Protein AF-A0A7V5WE56-F1 (afdb_monomer_lite)

Structure (mmCIF, N/CA/C/O backbone):
data_AF-A0A7V5WE56-F1
#
_entry.id   AF-A0A7V5WE56-F1
#
loop_
_atom_site.group_PDB
_atom_site.id
_atom_site.type_symbol
_atom_site.label_atom_id
_atom_site.label_alt_id
_atom_site.label_comp_id
_atom_site.label_asym_id
_atom_site.label_entity_id
_atom_site.label_seq_id
_atom_site.pdbx_PDB_ins_code
_atom_site.Cartn_x
_atom_site.Cartn_y
_atom_site.Cartn_z
_atom_site.occupancy
_atom_site.B_iso_or_equiv
_atom_site.auth_seq_id
_atom_site.auth_comp_id
_atom_site.auth_asym_id
_atom_site.auth_atom_id
_atom_site.pdbx_PDB_model_num
ATOM 1 N N . ASN A 1 1 ? 5.039 18.559 -25.728 1.00 74.62 1 ASN A N 1
ATOM 2 C CA . ASN A 1 1 ? 3.948 17.572 -25.653 1.00 74.62 1 ASN A CA 1
ATOM 3 C C . ASN A 1 1 ? 4.130 16.849 -24.329 1.00 74.62 1 ASN A C 1
ATOM 5 O O . ASN A 1 1 ? 5.222 16.334 -24.137 1.00 74.62 1 ASN A O 1
ATOM 9 N N . PHE A 1 2 ? 3.174 16.931 -23.402 1.00 93.88 2 PHE A N 1
ATOM 10 C CA . PHE A 1 2 ? 3.275 16.337 -22.062 1.00 93.88 2 PHE A CA 1
ATOM 11 C C . PHE A 1 2 ? 1.962 15.633 -21.736 1.00 93.88 2 PHE A C 1
ATOM 13 O O . PHE A 1 2 ? 0.900 16.219 -21.944 1.00 93.88 2 PHE A O 1
ATOM 20 N N . GLU A 1 3 ? 2.051 14.418 -21.206 1.00 94.00 3 GLU A N 1
ATOM 21 C CA . GLU A 1 3 ? 0.911 13.631 -20.743 1.00 94.00 3 GLU A CA 1
ATOM 22 C C . GLU A 1 3 ? 1.142 13.249 -19.274 1.00 94.00 3 GLU A C 1
ATOM 24 O O . GLU A 1 3 ? 2.263 12.872 -18.918 1.00 94.00 3 GLU A O 1
ATOM 29 N N . PRO A 1 4 ? 0.140 13.412 -18.394 1.00 95.06 4 PRO A N 1
ATOM 30 C CA . PRO A 1 4 ? 0.262 12.972 -17.014 1.00 95.06 4 PRO A CA 1
ATOM 31 C C . PRO A 1 4 ? 0.309 11.443 -16.940 1.00 95.06 4 PRO A C 1
ATOM 33 O O . PRO A 1 4 ? -0.371 10.747 -17.686 1.00 95.06 4 PRO A O 1
ATOM 36 N N . VAL A 1 5 ? 1.079 10.932 -15.986 1.00 96.19 5 VAL A N 1
ATOM 37 C CA . VAL A 1 5 ? 1.167 9.502 -15.676 1.00 96.19 5 VAL A CA 1
ATOM 38 C C . VAL A 1 5 ? 0.429 9.245 -14.367 1.00 96.19 5 VAL A C 1
ATOM 40 O O . VAL A 1 5 ? 0.505 10.074 -13.460 1.00 96.19 5 VAL A O 1
ATOM 43 N N . ASP A 1 6 ? -0.260 8.108 -14.260 1.00 97.88 6 ASP A N 1
ATOM 44 C CA . ASP A 1 6 ? -0.824 7.621 -12.998 1.00 97.88 6 ASP A CA 1
ATOM 45 C C . ASP A 1 6 ? 0.234 6.814 -12.216 1.00 97.88 6 ASP A C 1
ATOM 47 O O . ASP A 1 6 ? 0.592 5.705 -12.629 1.00 97.88 6 ASP A O 1
ATOM 51 N N . PRO A 1 7 ? 0.738 7.327 -11.077 1.00 98.31 7 PRO A N 1
ATOM 52 C CA . PRO A 1 7 ? 1.743 6.631 -10.281 1.00 98.31 7 PRO A CA 1
ATOM 53 C C . PRO A 1 7 ? 1.262 5.293 -9.700 1.00 98.31 7 PRO A C 1
ATOM 55 O O . PRO A 1 7 ? 2.089 4.403 -9.498 1.00 98.31 7 PRO A O 1
ATOM 58 N N . GLN A 1 8 ? -0.042 5.123 -9.427 1.00 98.38 8 GLN A N 1
ATOM 59 C CA . GLN A 1 8 ? -0.576 3.855 -8.909 1.00 98.38 8 GLN A CA 1
ATOM 60 C C . GLN A 1 8 ? -0.515 2.766 -9.977 1.00 98.38 8 GLN A C 1
ATOM 62 O O . GLN A 1 8 ? 0.005 1.684 -9.714 1.00 98.38 8 GLN A O 1
ATOM 67 N N . ALA A 1 9 ? -0.966 3.074 -11.195 1.00 98.25 9 ALA A N 1
ATOM 68 C CA . ALA A 1 9 ? -0.908 2.138 -12.314 1.00 98.25 9 ALA A CA 1
ATOM 69 C C . ALA A 1 9 ? 0.538 1.715 -12.628 1.00 98.25 9 ALA A C 1
ATOM 71 O O . ALA A 1 9 ? 0.813 0.531 -12.825 1.00 98.25 9 ALA A O 1
ATOM 72 N N . VAL A 1 10 ? 1.487 2.662 -12.602 1.00 98.50 10 VAL A N 1
ATOM 73 C CA . VAL A 1 10 ? 2.911 2.342 -12.794 1.00 98.50 10 VAL A CA 1
ATOM 74 C C . VAL A 1 10 ? 3.442 1.454 -11.670 1.00 98.50 10 VAL A C 1
ATOM 76 O O . VAL A 1 10 ? 4.135 0.478 -11.951 1.00 98.50 10 VAL A O 1
ATOM 79 N N . LEU A 1 11 ? 3.110 1.741 -10.405 1.00 98.69 11 LEU A N 1
ATOM 80 C CA . LEU A 1 11 ? 3.490 0.878 -9.283 1.00 98.69 11 LEU A CA 1
ATOM 81 C C . LEU A 1 11 ? 2.960 -0.552 -9.467 1.00 98.69 11 LEU A C 1
ATOM 83 O O . LEU A 1 11 ? 3.704 -1.505 -9.243 1.00 98.69 11 LEU A O 1
ATOM 87 N N . GLU A 1 12 ? 1.700 -0.711 -9.873 1.00 98.38 12 GLU A N 1
ATOM 88 C CA . GLU A 1 12 ? 1.077 -2.022 -10.084 1.00 98.38 12 GLU A CA 1
ATOM 89 C C . GLU A 1 12 ? 1.749 -2.816 -11.209 1.00 98.38 12 GLU A C 1
ATOM 91 O O . GLU A 1 12 ? 1.936 -4.028 -11.076 1.00 98.38 12 GLU A O 1
ATOM 96 N N . GLN A 1 13 ? 2.150 -2.144 -12.289 1.00 98.19 13 GLN A N 1
ATOM 97 C CA . GLN A 1 13 ? 2.919 -2.753 -13.375 1.00 98.19 13 GLN A CA 1
ATOM 98 C C . GLN A 1 13 ? 4.332 -3.138 -12.920 1.00 98.19 13 GLN A C 1
ATOM 100 O O . GLN A 1 13 ? 4.764 -4.265 -13.155 1.00 98.19 13 GLN A O 1
ATOM 105 N N . VAL A 1 14 ? 5.037 -2.251 -12.205 1.00 98.19 14 VAL A N 1
ATOM 106 C CA . VAL A 1 14 ? 6.367 -2.541 -11.637 1.00 98.19 14 VAL A CA 1
ATOM 107 C C . VAL A 1 14 ? 6.314 -3.720 -10.665 1.00 98.19 14 VAL A C 1
ATOM 109 O O . VAL A 1 14 ? 7.204 -4.564 -10.691 1.00 98.19 14 VAL A O 1
ATOM 112 N N . ALA A 1 15 ? 5.269 -3.825 -9.841 1.00 97.94 15 ALA A N 1
ATOM 113 C CA . ALA A 1 15 ? 5.100 -4.928 -8.895 1.00 97.94 15 ALA A CA 1
ATOM 114 C C . ALA A 1 15 ? 4.926 -6.299 -9.576 1.00 97.94 15 ALA A C 1
ATOM 116 O O . ALA A 1 15 ? 5.209 -7.328 -8.963 1.00 97.94 15 ALA A O 1
ATOM 117 N N . GLN A 1 16 ? 4.461 -6.318 -10.827 1.00 97.56 16 GLN A N 1
ATOM 118 C CA . GLN A 1 16 ? 4.299 -7.530 -11.636 1.00 97.56 16 GLN A CA 1
ATOM 119 C C . GLN A 1 16 ? 5.514 -7.820 -12.524 1.00 97.56 16 GLN A C 1
ATOM 121 O O . GLN A 1 16 ? 5.618 -8.915 -13.079 1.00 97.56 16 GLN A O 1
ATOM 126 N N . LEU A 1 17 ? 6.426 -6.857 -12.672 1.00 97.19 17 LEU A N 1
ATOM 127 C CA . LEU A 1 17 ? 7.555 -6.960 -13.580 1.00 97.19 17 LEU A CA 1
ATOM 128 C C . LEU A 1 17 ? 8.600 -7.953 -13.037 1.00 97.19 17 LEU A C 1
ATOM 130 O O . LEU A 1 17 ? 9.096 -7.769 -11.920 1.00 97.19 17 LEU A O 1
ATOM 134 N N . PRO A 1 18 ? 8.986 -8.989 -13.803 1.00 96.94 18 PRO A N 1
ATOM 135 C CA . PRO A 1 18 ? 10.012 -9.925 -13.368 1.00 96.94 18 PRO A CA 1
ATOM 136 C C . PRO A 1 18 ? 11.357 -9.221 -13.169 1.00 96.94 18 PRO A C 1
ATOM 138 O O . PRO A 1 18 ? 11.907 -8.627 -14.092 1.00 96.94 18 PRO A O 1
ATOM 141 N N . ILE A 1 19 ? 11.923 -9.336 -11.969 1.00 96.81 19 ILE A N 1
ATOM 142 C CA . ILE A 1 19 ? 13.286 -8.890 -11.674 1.00 96.81 19 ILE A CA 1
ATOM 143 C C . ILE A 1 19 ? 14.156 -10.122 -11.485 1.00 96.81 19 ILE A C 1
ATOM 145 O O . ILE A 1 19 ? 13.914 -10.946 -10.603 1.00 96.81 19 ILE A O 1
ATOM 149 N N . THR A 1 20 ? 15.181 -10.250 -12.319 1.00 96.31 20 THR A N 1
ATOM 150 C CA . THR A 1 20 ? 16.116 -11.374 -12.264 1.00 96.31 20 THR A CA 1
ATOM 151 C C . THR A 1 20 ? 17.547 -10.871 -12.348 1.00 96.31 20 THR A C 1
ATOM 153 O O . THR A 1 20 ? 17.799 -9.721 -12.711 1.00 96.31 20 THR A O 1
ATOM 156 N N . THR A 1 21 ? 18.499 -11.736 -11.992 1.00 96.94 21 THR A N 1
ATOM 157 C CA . THR A 1 21 ? 19.883 -11.517 -12.413 1.00 96.94 21 THR A CA 1
ATOM 158 C C . THR A 1 21 ? 20.093 -12.217 -13.745 1.00 96.94 21 THR A C 1
ATOM 160 O O . THR A 1 21 ? 19.680 -13.369 -13.904 1.00 96.94 21 THR A O 1
ATOM 163 N N . TRP A 1 22 ? 20.747 -11.558 -14.688 1.00 94.88 22 TRP A N 1
ATOM 164 C CA . TRP A 1 22 ? 20.982 -12.094 -16.028 1.00 94.88 22 TRP A CA 1
ATOM 165 C C . TRP A 1 22 ? 22.264 -11.509 -16.626 1.00 94.88 22 TRP A C 1
ATOM 167 O O . TRP A 1 22 ? 22.863 -10.605 -16.057 1.00 94.88 22 TRP A O 1
ATOM 177 N N . ASN A 1 23 ? 22.724 -12.060 -17.741 1.00 95.62 23 ASN A N 1
ATOM 178 C CA . ASN A 1 23 ? 23.844 -11.544 -18.525 1.00 95.62 23 ASN A CA 1
ATOM 179 C C . ASN A 1 23 ? 23.536 -11.707 -20.012 1.00 95.62 23 ASN A C 1
ATOM 181 O O . ASN A 1 23 ? 22.738 -12.571 -20.396 1.00 95.62 23 ASN A O 1
ATOM 185 N N . TYR A 1 24 ? 24.145 -10.881 -20.855 1.00 91.50 24 TYR A N 1
ATOM 186 C CA . TYR A 1 24 ? 24.063 -11.096 -22.293 1.00 91.50 24 TYR A CA 1
ATOM 187 C C . TYR A 1 24 ? 24.899 -12.312 -22.688 1.00 91.50 24 TYR A C 1
ATOM 189 O O . TYR A 1 24 ? 25.944 -12.594 -22.113 1.00 91.50 24 TYR A O 1
ATOM 197 N N . ARG A 1 25 ? 24.484 -13.009 -23.750 1.00 92.69 25 ARG A N 1
ATOM 198 C CA . ARG A 1 25 ? 25.207 -14.192 -24.258 1.00 92.69 25 ARG A CA 1
ATOM 199 C C . ARG A 1 25 ? 26.643 -13.897 -24.701 1.00 92.69 25 ARG A C 1
ATOM 201 O O . ARG A 1 25 ? 27.443 -14.817 -24.785 1.00 92.69 25 ARG A O 1
ATOM 208 N N . ALA A 1 26 ? 26.923 -12.647 -25.066 1.00 94.94 26 ALA A N 1
ATOM 209 C CA . ALA A 1 26 ? 28.239 -12.194 -25.503 1.00 94.94 26 ALA A CA 1
ATOM 210 C C . ALA A 1 26 ? 29.106 -11.659 -24.348 1.00 94.94 26 ALA A C 1
ATOM 212 O O . ALA A 1 26 ? 30.256 -11.296 -24.581 1.00 94.94 26 ALA A O 1
ATOM 213 N N . GLU A 1 27 ? 28.559 -11.570 -23.133 1.00 95.38 27 GLU A N 1
ATOM 214 C CA . GLU A 1 27 ? 29.305 -11.163 -21.945 1.00 95.38 27 GLU A CA 1
ATOM 215 C C . GLU A 1 27 ? 29.978 -12.361 -21.282 1.00 95.38 27 GLU A C 1
ATOM 217 O O . GLU A 1 27 ? 29.542 -13.503 -21.417 1.00 95.38 27 GLU A O 1
ATOM 222 N N . ASP A 1 28 ? 31.042 -12.074 -20.539 1.00 96.69 28 ASP A N 1
ATOM 223 C CA . ASP A 1 28 ? 31.671 -13.045 -19.653 1.00 96.69 28 ASP A CA 1
ATOM 224 C C . ASP A 1 28 ? 30.698 -13.487 -18.544 1.00 96.69 28 ASP A C 1
ATOM 226 O O . ASP A 1 28 ? 29.882 -12.693 -18.067 1.00 96.69 28 ASP A O 1
ATOM 230 N N . ASP A 1 29 ? 30.806 -14.740 -18.097 1.00 93.81 29 ASP A N 1
ATOM 231 C CA . ASP A 1 29 ? 29.929 -15.317 -17.067 1.00 93.81 29 ASP A CA 1
ATOM 232 C C . ASP A 1 29 ? 30.019 -14.590 -15.710 1.00 93.81 29 ASP A C 1
ATOM 234 O O . ASP A 1 29 ? 29.102 -14.684 -14.889 1.00 93.81 29 ASP A O 1
ATOM 238 N N . SER A 1 30 ? 31.107 -13.850 -15.459 1.00 95.88 30 SER A N 1
ATOM 239 C CA . SER A 1 30 ? 31.274 -13.027 -14.255 1.00 95.88 30 SER A CA 1
ATOM 240 C C . SER A 1 30 ? 30.466 -11.725 -14.274 1.00 95.88 30 SER A C 1
ATOM 242 O O . SER A 1 30 ? 30.218 -11.148 -13.212 1.00 95.88 30 SER A O 1
ATOM 244 N N . VAL A 1 31 ? 30.027 -11.258 -15.446 1.00 96.88 31 VAL A N 1
ATOM 245 C CA . VAL A 1 31 ? 29.202 -10.052 -15.571 1.00 96.88 31 VAL A CA 1
ATOM 246 C C . VAL A 1 31 ? 27.755 -10.420 -15.290 1.00 96.88 31 VAL A C 1
ATOM 248 O O . VAL A 1 31 ? 27.218 -11.342 -15.895 1.00 96.88 31 VAL A O 1
ATOM 251 N N . ARG A 1 32 ? 27.105 -9.699 -14.372 1.00 96.12 32 ARG A N 1
ATOM 252 C CA . ARG A 1 32 ? 25.691 -9.891 -14.032 1.00 96.12 32 ARG A CA 1
ATOM 253 C C . ARG A 1 32 ? 24.983 -8.546 -13.961 1.00 96.12 32 ARG A C 1
ATOM 255 O O . ARG A 1 32 ? 25.409 -7.652 -13.235 1.00 96.12 32 ARG A O 1
ATOM 262 N N . HIS A 1 33 ? 23.861 -8.454 -14.655 1.00 94.94 33 HIS A N 1
ATOM 263 C CA . HIS A 1 33 ? 22.880 -7.383 -14.552 1.00 94.94 33 HIS A CA 1
ATOM 264 C C . HIS A 1 33 ? 21.776 -7.801 -13.585 1.00 94.94 33 HIS A C 1
ATOM 266 O O . HIS A 1 33 ? 21.480 -8.988 -13.450 1.00 94.94 33 HIS A O 1
ATOM 272 N N . LEU A 1 34 ? 21.167 -6.828 -12.912 1.00 96.00 34 LEU A N 1
ATOM 273 C CA . LEU A 1 34 ? 19.993 -7.017 -12.063 1.00 96.00 34 LEU A CA 1
ATOM 274 C C . LEU A 1 34 ? 18.890 -6.098 -12.572 1.00 96.00 34 LEU A C 1
ATOM 276 O O . LEU A 1 34 ? 19.057 -4.880 -12.579 1.00 96.00 34 LEU A O 1
ATOM 280 N N . GLY A 1 35 ? 17.763 -6.676 -12.967 1.00 95.94 35 GLY A N 1
ATOM 281 C CA . GLY A 1 35 ? 16.636 -5.906 -13.471 1.00 95.94 35 GLY A CA 1
ATOM 282 C C . GLY A 1 35 ? 15.712 -6.732 -14.356 1.00 95.94 35 GLY A C 1
ATOM 283 O O . GLY A 1 35 ? 15.919 -7.943 -14.505 1.00 95.94 35 GLY A O 1
ATOM 284 N N . PRO A 1 36 ? 14.699 -6.087 -14.947 1.00 96.69 36 PRO A N 1
ATOM 285 C CA . PRO A 1 36 ? 13.897 -6.716 -15.979 1.00 96.69 36 PRO A CA 1
ATOM 286 C C . PRO A 1 36 ? 14.722 -6.911 -17.250 1.00 96.69 36 PRO A C 1
ATOM 288 O O . PRO A 1 36 ? 15.714 -6.214 -17.487 1.00 96.69 36 PRO A O 1
ATOM 291 N N . VAL A 1 37 ? 14.290 -7.850 -18.082 1.00 95.25 37 VAL A N 1
ATOM 292 C CA . VAL A 1 37 ? 14.740 -7.905 -19.475 1.00 95.25 37 VAL A CA 1
ATOM 293 C C . VAL A 1 37 ? 13.979 -6.862 -20.300 1.00 95.25 37 VAL A C 1
ATOM 295 O O . VAL A 1 37 ? 12.878 -6.445 -19.930 1.00 95.25 37 VAL A O 1
ATOM 298 N N . ALA A 1 38 ? 14.565 -6.422 -21.415 1.00 95.81 38 ALA A N 1
ATOM 299 C CA . ALA A 1 38 ? 14.028 -5.319 -22.212 1.00 95.81 38 ALA A CA 1
ATOM 300 C C . ALA A 1 38 ? 12.628 -5.597 -22.781 1.00 95.81 38 ALA A C 1
ATOM 302 O O . ALA A 1 38 ? 11.778 -4.713 -22.744 1.00 95.81 38 ALA A O 1
ATOM 303 N N . GLN A 1 39 ? 12.358 -6.829 -23.215 1.00 96.00 39 GLN A N 1
ATOM 304 C CA . GLN A 1 39 ? 11.073 -7.205 -23.806 1.00 96.00 39 GLN A CA 1
ATOM 305 C C . GLN A 1 39 ? 9.934 -7.125 -22.787 1.00 96.00 39 GLN A C 1
ATOM 307 O O . GLN A 1 39 ? 8.866 -6.610 -23.105 1.00 96.00 39 GLN A O 1
ATOM 312 N N . ASP A 1 40 ? 10.172 -7.583 -21.555 1.00 96.81 40 ASP A N 1
ATOM 313 C CA . ASP A 1 40 ? 9.184 -7.510 -20.475 1.00 96.81 40 ASP A CA 1
ATOM 314 C C . ASP A 1 40 ? 8.926 -6.052 -20.074 1.00 96.81 40 ASP A C 1
ATOM 316 O O . ASP A 1 40 ? 7.780 -5.650 -19.876 1.00 96.81 40 ASP A O 1
ATOM 320 N N . PHE A 1 41 ? 9.983 -5.232 -20.007 1.00 97.69 41 PHE A N 1
ATOM 321 C CA . PHE A 1 41 ? 9.859 -3.799 -19.735 1.00 97.69 41 PHE A CA 1
ATOM 322 C C . PHE A 1 41 ? 9.063 -3.081 -20.835 1.00 97.69 41 PHE A C 1
ATOM 324 O O . PHE A 1 41 ? 8.136 -2.327 -20.542 1.00 97.69 41 PHE A O 1
ATOM 331 N N . TYR A 1 42 ? 9.381 -3.347 -22.102 1.00 97.75 42 TYR A N 1
ATOM 332 C CA . TYR A 1 42 ? 8.672 -2.773 -23.240 1.00 97.75 42 TYR A CA 1
ATOM 333 C C . TYR A 1 42 ? 7.209 -3.229 -23.282 1.00 97.75 42 TYR A C 1
ATOM 335 O O . TYR A 1 42 ? 6.319 -2.412 -23.491 1.00 97.75 42 TYR A O 1
ATOM 343 N N . ALA A 1 43 ? 6.932 -4.508 -23.015 1.00 97.31 43 ALA A N 1
ATOM 344 C CA . ALA A 1 43 ? 5.568 -5.026 -22.948 1.00 97.31 43 ALA A CA 1
ATOM 345 C C . ALA A 1 43 ? 4.744 -4.378 -21.822 1.00 97.31 43 ALA A C 1
ATOM 347 O O . ALA A 1 43 ? 3.544 -4.167 -21.993 1.00 97.31 43 ALA A O 1
ATOM 348 N N . ALA A 1 44 ? 5.374 -4.052 -20.688 1.00 97.31 44 ALA A N 1
ATOM 349 C CA . ALA A 1 44 ? 4.706 -3.415 -19.557 1.00 97.31 44 ALA A CA 1
ATOM 350 C C . ALA A 1 44 ? 4.443 -1.915 -19.777 1.00 97.31 44 ALA A C 1
ATOM 352 O O . ALA A 1 4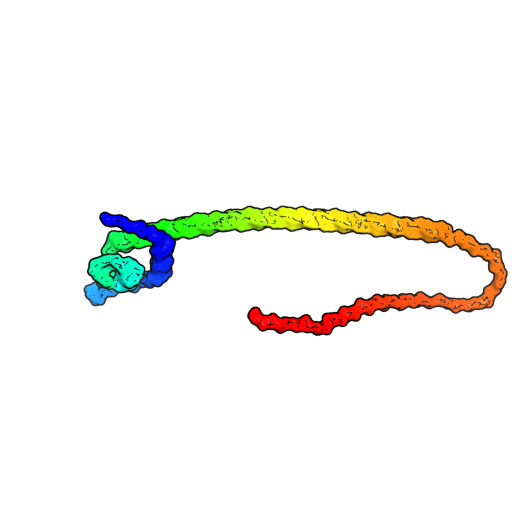4 ? 3.350 -1.442 -19.467 1.00 97.31 44 ALA A O 1
ATOM 353 N N . PHE A 1 45 ? 5.420 -1.171 -20.311 1.00 96.88 45 PHE A N 1
ATOM 354 C CA . PHE A 1 45 ? 5.379 0.299 -20.328 1.00 96.88 45 PHE A CA 1
ATOM 355 C C . PHE A 1 45 ? 5.305 0.924 -21.725 1.00 96.88 45 PHE A C 1
ATOM 357 O O . PHE A 1 45 ? 4.961 2.097 -21.845 1.00 96.88 45 PHE A O 1
ATOM 364 N N . GLY A 1 46 ? 5.642 0.184 -22.784 1.00 96.25 46 GLY A N 1
ATOM 365 C CA . GLY A 1 46 ? 5.698 0.703 -24.155 1.00 96.25 46 GLY A CA 1
ATOM 366 C C . GLY A 1 46 ? 6.734 1.816 -24.359 1.00 96.25 46 GLY A C 1
ATOM 367 O O . GLY A 1 46 ? 6.597 2.618 -25.280 1.00 96.25 46 GLY A O 1
ATOM 368 N N . LEU A 1 47 ? 7.738 1.900 -23.479 1.00 95.94 47 LEU A N 1
ATOM 369 C CA . LEU A 1 47 ? 8.785 2.922 -23.502 1.00 95.94 47 LEU A CA 1
ATOM 370 C C . LEU A 1 47 ? 10.054 2.395 -24.175 1.00 95.94 47 LEU A C 1
ATOM 372 O O . LEU A 1 47 ? 10.412 1.231 -24.006 1.00 95.94 47 LEU A O 1
ATOM 376 N N . GLY A 1 48 ? 10.755 3.279 -24.884 1.00 90.88 48 GLY A N 1
ATOM 377 C CA . GLY A 1 48 ? 11.951 2.963 -25.664 1.00 90.88 48 GLY A CA 1
ATOM 378 C C . GLY A 1 48 ? 11.715 3.025 -27.177 1.00 90.88 48 GLY A C 1
ATOM 379 O O . GLY A 1 48 ? 10.585 3.118 -27.655 1.00 90.88 48 GLY A O 1
ATOM 380 N N . ALA A 1 49 ? 12.804 3.009 -27.948 1.00 92.19 49 ALA A N 1
ATOM 381 C CA . ALA A 1 49 ? 12.740 2.975 -29.413 1.00 92.19 49 ALA A CA 1
ATOM 382 C C . ALA A 1 49 ? 12.476 1.560 -29.966 1.00 92.19 49 ALA A C 1
ATOM 384 O O . ALA A 1 49 ? 11.989 1.424 -31.087 1.00 92.19 49 ALA A O 1
ATOM 385 N N . ASP A 1 50 ? 12.806 0.530 -29.183 1.00 95.12 50 ASP A N 1
ATOM 386 C CA . ASP A 1 50 ? 12.659 -0.893 -29.489 1.00 95.12 50 ASP A CA 1
ATOM 387 C C . ASP A 1 50 ? 12.484 -1.710 -28.192 1.00 95.12 50 ASP A C 1
ATOM 389 O O . ASP A 1 50 ? 12.583 -1.165 -27.092 1.00 95.12 50 ASP A O 1
ATOM 393 N N . ASP A 1 51 ? 12.221 -3.013 -28.323 1.00 95.69 51 ASP A N 1
ATOM 394 C CA . ASP A 1 51 ? 12.013 -3.963 -27.221 1.00 95.69 51 ASP A CA 1
ATOM 395 C C . ASP A 1 51 ? 13.297 -4.700 -26.789 1.00 95.69 51 ASP A C 1
ATOM 397 O O . ASP A 1 51 ? 13.251 -5.654 -26.009 1.00 95.69 51 ASP A O 1
ATOM 401 N N . THR A 1 52 ? 14.459 -4.283 -27.296 1.00 94.62 52 THR A N 1
ATOM 402 C CA . THR A 1 52 ? 15.761 -4.913 -27.024 1.00 94.62 52 THR A CA 1
ATOM 403 C C . THR A 1 52 ? 16.656 -4.077 -26.116 1.00 94.62 52 THR A C 1
ATOM 405 O O . THR A 1 52 ? 17.643 -4.596 -25.593 1.00 94.62 52 THR A O 1
ATOM 408 N N . HIS A 1 53 ? 16.283 -2.820 -25.861 1.00 94.19 53 HIS A N 1
ATOM 409 C CA . HIS A 1 53 ? 17.011 -1.906 -24.991 1.00 94.19 53 HIS A CA 1
ATOM 410 C C . HIS A 1 53 ? 16.088 -1.237 -23.977 1.00 94.19 53 HIS A C 1
ATOM 412 O O . HIS A 1 53 ? 14.956 -0.871 -24.275 1.00 94.19 53 HIS A O 1
ATOM 418 N N . ILE A 1 54 ? 16.621 -0.991 -22.782 1.00 96.31 54 ILE A N 1
ATOM 419 C CA . ILE A 1 54 ? 15.979 -0.135 -21.786 1.00 96.31 54 ILE A CA 1
ATOM 420 C C . ILE A 1 54 ? 16.808 1.139 -21.686 1.00 96.31 54 ILE A C 1
ATOM 422 O O . ILE A 1 54 ? 17.978 1.094 -21.296 1.00 96.31 54 ILE A O 1
ATOM 426 N N . ALA A 1 55 ? 16.221 2.285 -22.028 1.00 96.81 55 ALA A N 1
ATOM 427 C CA . ALA A 1 55 ? 16.900 3.555 -21.824 1.00 96.81 55 ALA A CA 1
ATOM 428 C C . ALA A 1 55 ? 17.008 3.836 -20.312 1.00 96.81 55 ALA A C 1
ATOM 430 O O . ALA A 1 55 ? 15.996 3.769 -19.607 1.00 96.81 55 ALA A O 1
ATOM 431 N N . PRO A 1 56 ? 18.190 4.216 -19.785 1.00 95.88 56 PRO A N 1
ATOM 432 C CA . PRO A 1 56 ? 18.340 4.534 -18.363 1.00 95.88 56 PRO A CA 1
ATOM 433 C C . PRO A 1 56 ? 17.380 5.628 -17.876 1.00 95.88 56 PRO A C 1
ATOM 435 O O . PRO A 1 56 ? 16.953 5.609 -16.720 1.00 95.88 56 PRO A O 1
ATOM 438 N N . LEU A 1 57 ? 17.020 6.565 -18.762 1.00 97.62 57 LEU A N 1
ATOM 439 C CA . LEU A 1 57 ? 16.035 7.608 -18.489 1.00 97.62 57 LEU A CA 1
ATOM 440 C C . LEU A 1 57 ? 14.637 7.023 -18.242 1.00 97.62 57 LEU A C 1
ATOM 442 O O . LEU A 1 57 ? 14.013 7.377 -17.245 1.00 97.62 57 LEU A O 1
ATOM 446 N N . ASP A 1 58 ? 14.182 6.105 -19.096 1.00 97.50 58 ASP A N 1
ATOM 447 C CA . ASP A 1 58 ? 12.855 5.488 -18.992 1.00 97.50 58 ASP A CA 1
ATOM 448 C C . ASP A 1 58 ? 12.764 4.599 -17.748 1.00 97.50 58 ASP A C 1
ATOM 450 O O . ASP A 1 58 ? 11.817 4.717 -16.971 1.00 97.50 58 ASP A O 1
ATOM 454 N N . ALA A 1 59 ? 13.795 3.785 -17.486 1.00 96.81 59 ALA A N 1
ATOM 455 C CA . ALA A 1 59 ? 13.880 2.984 -16.264 1.00 96.81 59 ALA A CA 1
ATOM 456 C C . ALA A 1 59 ? 13.819 3.855 -14.998 1.00 96.81 59 ALA A C 1
ATOM 458 O O . ALA A 1 59 ? 13.093 3.540 -14.054 1.00 96.81 59 ALA A O 1
ATOM 459 N N . SER A 1 60 ? 14.551 4.974 -14.985 1.00 98.00 60 SER A N 1
ATOM 460 C CA . SER A 1 60 ? 14.544 5.914 -13.859 1.00 98.00 60 SER A CA 1
ATOM 461 C C . SER A 1 60 ? 13.188 6.603 -13.700 1.00 98.00 60 SER A C 1
ATOM 463 O O . SER A 1 60 ? 12.715 6.772 -12.578 1.00 98.00 60 SER A O 1
ATOM 465 N N . GLY A 1 61 ? 12.541 6.979 -14.807 1.00 98.06 61 GLY A N 1
ATOM 466 C CA . GLY A 1 61 ? 11.209 7.585 -14.802 1.00 98.06 61 GLY A CA 1
ATOM 467 C C . GLY A 1 61 ? 10.147 6.643 -14.237 1.00 98.06 61 GLY A C 1
ATOM 468 O O . GLY A 1 61 ? 9.408 7.030 -13.331 1.00 98.06 61 GLY A O 1
ATOM 469 N N . VAL A 1 62 ? 10.131 5.389 -14.699 1.00 98.25 62 VAL A N 1
ATOM 470 C CA . VAL A 1 62 ? 9.253 4.3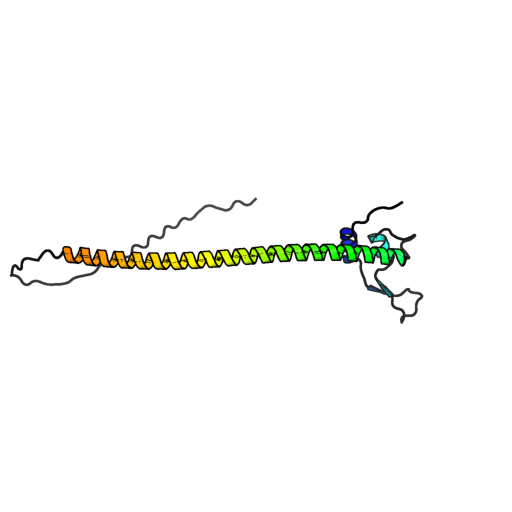31 -14.175 1.00 98.25 62 VAL A CA 1
ATOM 471 C C . VAL A 1 62 ? 9.504 4.105 -12.684 1.00 98.25 62 VAL A C 1
ATOM 473 O O . VAL A 1 62 ? 8.553 4.064 -11.904 1.00 98.25 62 VAL A O 1
ATOM 476 N N . ALA A 1 63 ? 10.769 4.031 -12.258 1.00 98.19 63 ALA A N 1
ATOM 477 C CA . ALA A 1 63 ? 11.110 3.857 -10.848 1.00 98.19 63 ALA A CA 1
ATOM 478 C C . ALA A 1 63 ? 10.614 5.026 -9.978 1.00 98.19 63 ALA A C 1
ATOM 480 O O . ALA A 1 63 ? 10.033 4.802 -8.917 1.00 98.19 63 ALA A O 1
ATOM 481 N N . LEU A 1 64 ? 10.792 6.273 -10.424 1.00 98.62 64 LEU A N 1
ATOM 482 C CA . LEU A 1 64 ? 10.318 7.455 -9.698 1.00 98.62 64 LEU A CA 1
ATOM 483 C C . LEU A 1 64 ? 8.788 7.503 -9.610 1.00 98.62 64 LEU A C 1
ATOM 485 O O . LEU A 1 64 ? 8.254 7.779 -8.535 1.00 98.62 64 LEU A O 1
ATOM 489 N N . ALA A 1 65 ? 8.084 7.194 -10.701 1.00 98.62 65 ALA A N 1
ATOM 490 C CA . ALA A 1 65 ? 6.625 7.111 -10.705 1.00 98.62 65 ALA A CA 1
ATOM 491 C C . ALA A 1 65 ? 6.123 5.993 -9.774 1.00 98.62 65 ALA A C 1
ATOM 493 O O . ALA A 1 65 ? 5.223 6.224 -8.969 1.00 98.62 65 ALA A O 1
ATOM 494 N N . ALA A 1 66 ? 6.757 4.819 -9.783 1.00 98.69 66 ALA A N 1
ATOM 495 C CA . ALA A 1 66 ? 6.421 3.740 -8.856 1.00 98.69 66 ALA A CA 1
ATOM 496 C C . ALA A 1 66 ? 6.659 4.137 -7.388 1.00 98.69 66 ALA A C 1
ATOM 498 O O . ALA A 1 66 ? 5.823 3.851 -6.533 1.00 98.69 66 ALA A O 1
ATOM 499 N N . VAL A 1 67 ? 7.748 4.851 -7.075 1.00 98.75 67 VAL A N 1
ATOM 500 C CA . VAL A 1 67 ? 8.004 5.379 -5.720 1.00 98.75 67 VAL A CA 1
ATOM 501 C C . VAL A 1 67 ? 6.929 6.384 -5.298 1.00 98.75 67 VAL A C 1
ATOM 503 O O . VAL A 1 67 ? 6.472 6.342 -4.155 1.00 98.75 67 VAL A O 1
ATOM 506 N N . GLN A 1 68 ? 6.478 7.255 -6.204 1.00 98.75 68 GLN A N 1
ATOM 507 C CA . GLN A 1 68 ? 5.357 8.162 -5.934 1.00 98.75 68 GLN A CA 1
ATOM 508 C C . GLN A 1 68 ? 4.058 7.393 -5.662 1.00 98.75 68 GLN A C 1
ATOM 510 O O . GLN A 1 68 ? 3.357 7.706 -4.697 1.00 98.75 68 GLN A O 1
ATOM 515 N N . GLY A 1 69 ? 3.765 6.360 -6.457 1.00 98.75 69 GLY A N 1
ATOM 516 C CA . GLY A 1 69 ? 2.629 5.470 -6.225 1.00 98.75 69 GLY A CA 1
ATOM 517 C C . GLY A 1 69 ? 2.722 4.771 -4.867 1.00 98.75 69 GLY A C 1
ATOM 518 O O . GLY A 1 69 ? 1.760 4.740 -4.098 1.00 98.75 69 GLY A O 1
ATOM 519 N N . LEU A 1 70 ? 3.908 4.280 -4.505 1.00 98.75 70 LEU A N 1
ATOM 520 C CA . LEU A 1 70 ? 4.121 3.606 -3.228 1.00 98.75 70 LEU A CA 1
ATOM 521 C C . LEU A 1 70 ? 3.904 4.567 -2.057 1.00 98.75 70 LEU A C 1
ATOM 523 O O . LEU A 1 70 ? 3.226 4.219 -1.093 1.00 98.75 70 LEU A O 1
ATOM 527 N N . TYR A 1 71 ? 4.420 5.791 -2.159 1.00 98.75 71 TYR A N 1
ATOM 528 C CA . TYR A 1 71 ? 4.229 6.821 -1.142 1.00 98.75 71 TYR A CA 1
ATOM 529 C C . TYR A 1 71 ? 2.746 7.153 -0.926 1.00 98.75 71 TYR A C 1
ATOM 531 O O . TYR A 1 71 ? 2.283 7.218 0.212 1.00 98.75 71 TYR A O 1
ATOM 539 N N . GLN A 1 72 ? 1.978 7.293 -2.007 1.00 98.56 72 GLN A N 1
ATOM 540 C CA . GLN A 1 72 ? 0.528 7.496 -1.937 1.00 98.56 72 GLN A CA 1
ATOM 541 C C . GLN A 1 72 ? -0.191 6.310 -1.269 1.00 98.56 72 GLN A C 1
ATOM 543 O O . GLN A 1 72 ? -1.064 6.519 -0.427 1.00 98.56 72 GLN A O 1
ATOM 548 N N . ARG A 1 73 ? 0.200 5.065 -1.587 1.00 98.56 73 ARG A N 1
ATOM 549 C CA . ARG A 1 73 ? -0.357 3.854 -0.961 1.00 98.56 73 ARG A CA 1
ATOM 550 C C . ARG A 1 73 ? -0.067 3.817 0.541 1.00 98.56 73 ARG A C 1
ATOM 552 O O . ARG A 1 73 ? -0.962 3.508 1.322 1.00 98.56 73 ARG A O 1
ATOM 559 N N . VAL A 1 74 ? 1.157 4.159 0.948 1.00 98.75 74 VAL A N 1
ATOM 560 C CA . VAL A 1 74 ? 1.559 4.236 2.363 1.00 98.75 74 VAL A CA 1
ATOM 561 C C . VAL A 1 74 ? 0.737 5.289 3.102 1.00 98.75 74 VAL A C 1
ATOM 563 O O . VAL A 1 74 ? 0.159 4.976 4.136 1.00 98.75 74 VAL A O 1
ATOM 566 N N . GLN A 1 75 ? 0.596 6.492 2.543 1.00 98.69 75 GLN A N 1
ATOM 567 C CA . GLN A 1 75 ? -0.232 7.554 3.128 1.00 98.69 75 GLN A CA 1
ATOM 568 C C . GLN A 1 75 ? -1.691 7.121 3.328 1.00 98.69 75 GLN A C 1
ATOM 570 O O . GLN A 1 75 ? -2.277 7.369 4.384 1.00 98.69 75 GLN A O 1
ATOM 575 N N . ALA A 1 76 ? -2.276 6.451 2.330 1.00 98.50 76 ALA A N 1
ATOM 576 C CA . ALA A 1 76 ? -3.639 5.936 2.421 1.00 98.50 76 ALA A CA 1
ATOM 577 C C . ALA A 1 76 ? -3.775 4.890 3.540 1.00 98.50 76 ALA A C 1
ATOM 579 O O . ALA A 1 76 ? -4.682 4.989 4.367 1.00 98.50 76 ALA A O 1
ATOM 580 N N . LEU A 1 77 ? -2.836 3.941 3.615 1.00 98.69 77 LEU A N 1
ATOM 581 C CA . LEU A 1 77 ? -2.814 2.913 4.657 1.00 98.69 77 LEU A CA 1
ATOM 582 C C . LEU A 1 77 ? -2.600 3.506 6.055 1.00 98.69 77 LEU A C 1
ATOM 584 O O . LEU A 1 77 ? -3.230 3.062 7.010 1.00 98.69 77 LEU A O 1
ATOM 588 N N . GLU A 1 78 ? -1.750 4.521 6.205 1.00 98.69 78 GLU A N 1
ATOM 589 C CA . GLU A 1 78 ? -1.547 5.219 7.480 1.00 98.69 78 GLU A CA 1
ATOM 590 C C . GLU A 1 78 ? -2.809 5.960 7.938 1.00 98.69 78 GLU A C 1
ATOM 592 O O . GLU A 1 78 ? -3.136 5.957 9.128 1.00 98.69 78 GLU A O 1
ATOM 597 N N . ALA A 1 79 ? -3.537 6.578 7.004 1.00 98.69 79 ALA A N 1
ATOM 598 C CA . ALA A 1 79 ? -4.802 7.243 7.294 1.00 98.69 79 ALA A CA 1
ATOM 599 C C . ALA A 1 79 ? -5.890 6.246 7.718 1.00 98.69 7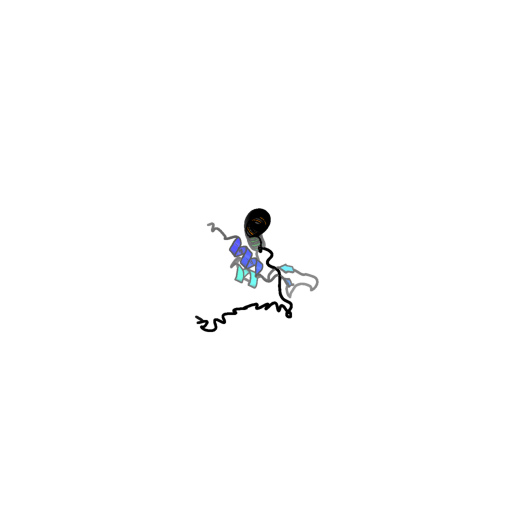9 ALA A C 1
ATOM 601 O O . ALA A 1 79 ? -6.550 6.471 8.733 1.00 98.69 79 ALA A O 1
ATOM 602 N N . GLU A 1 80 ? -6.033 5.134 6.994 1.00 98.69 80 GLU A N 1
ATOM 603 C CA . GLU A 1 80 ? -6.960 4.052 7.343 1.00 98.69 80 GLU A CA 1
ATOM 604 C C . GLU A 1 80 ? -6.613 3.446 8.706 1.00 98.69 80 GLU A C 1
ATOM 606 O O . GLU A 1 80 ? -7.475 3.290 9.568 1.00 98.69 80 GLU A O 1
ATOM 611 N N . ASN A 1 81 ? -5.332 3.173 8.954 1.00 98.81 81 ASN A N 1
ATOM 612 C CA . ASN A 1 81 ? -4.887 2.597 10.214 1.00 98.81 81 ASN A CA 1
ATOM 613 C C . ASN A 1 81 ? -5.158 3.526 11.407 1.00 98.81 81 ASN A C 1
ATOM 615 O O . ASN A 1 81 ? -5.551 3.058 12.476 1.00 98.81 81 ASN A O 1
ATOM 619 N N . ARG A 1 82 ? -4.986 4.841 11.230 1.00 98.75 82 ARG A N 1
ATOM 620 C CA . ARG A 1 82 ? -5.355 5.835 12.244 1.00 98.75 82 ARG A CA 1
ATOM 621 C C . ARG A 1 82 ? -6.860 5.815 12.519 1.00 98.75 82 ARG A C 1
ATOM 623 O O . ARG A 1 82 ? -7.236 5.717 13.682 1.00 98.75 82 ARG A O 1
ATOM 630 N N . ALA A 1 83 ? -7.691 5.833 11.478 1.00 98.69 83 ALA A N 1
ATOM 631 C CA . ALA A 1 83 ? -9.146 5.790 11.628 1.00 98.69 83 ALA A CA 1
ATOM 632 C C . ALA A 1 83 ? -9.610 4.516 12.357 1.00 98.69 83 ALA A C 1
ATOM 634 O O . ALA A 1 83 ? -10.380 4.590 13.310 1.00 98.69 83 ALA A O 1
ATOM 635 N N . LEU A 1 84 ? -9.065 3.354 11.985 1.00 98.75 84 LEU A N 1
ATOM 636 C CA . LEU A 1 84 ? -9.368 2.086 12.653 1.00 98.75 84 LEU A CA 1
ATOM 637 C C . LEU A 1 84 ? -8.935 2.082 14.124 1.00 98.75 84 LEU A C 1
ATOM 639 O O . LEU A 1 84 ? -9.604 1.482 14.963 1.00 98.75 84 LEU A O 1
ATOM 643 N N . ARG A 1 85 ? -7.815 2.724 14.473 1.00 98.75 85 ARG A N 1
ATOM 644 C CA . ARG A 1 85 ? -7.386 2.850 15.876 1.00 98.75 85 ARG A CA 1
ATOM 645 C C . ARG A 1 85 ? -8.327 3.738 16.686 1.00 98.75 85 ARG A C 1
ATOM 647 O O . ARG A 1 85 ? -8.619 3.397 17.827 1.00 98.75 85 ARG A O 1
ATOM 654 N N . GLU A 1 86 ? -8.796 4.839 16.106 1.00 98.69 86 GLU A N 1
ATOM 655 C CA . GLU A 1 86 ? -9.778 5.728 16.736 1.00 98.69 86 GLU A CA 1
ATOM 656 C C . GLU A 1 86 ? -11.115 5.007 16.961 1.00 98.69 86 GLU A C 1
ATOM 658 O O . GLU A 1 86 ? -11.662 5.058 18.062 1.00 98.69 86 GLU A O 1
ATOM 663 N N . GLU A 1 87 ? -11.597 4.255 15.967 1.00 98.69 87 GLU A N 1
ATOM 664 C CA . GLU A 1 87 ? -12.814 3.447 16.099 1.00 98.69 87 GLU A CA 1
ATOM 665 C C . GLU A 1 87 ? -12.670 2.370 17.184 1.00 98.69 87 GLU A C 1
ATOM 667 O O . GLU A 1 87 ? -13.538 2.247 18.046 1.00 98.69 87 GLU A O 1
ATOM 672 N N . ASN A 1 88 ? -11.556 1.629 17.195 1.00 98.75 88 ASN A N 1
ATOM 673 C CA . ASN A 1 88 ? -11.296 0.621 18.226 1.00 98.75 88 ASN A CA 1
ATOM 674 C C . ASN A 1 88 ? -11.259 1.232 19.635 1.00 98.75 88 ASN A C 1
ATOM 676 O O . ASN A 1 88 ? -11.772 0.631 20.577 1.00 98.75 88 ASN A O 1
ATOM 680 N N . ALA A 1 89 ? -10.672 2.423 19.791 1.00 98.69 89 ALA A N 1
ATOM 681 C CA . ALA A 1 89 ? -10.658 3.123 21.072 1.00 98.69 89 ALA A CA 1
ATOM 682 C C . ALA A 1 89 ? -12.081 3.498 21.524 1.00 98.69 89 ALA A C 1
ATOM 684 O O . ALA A 1 89 ? -12.458 3.205 22.657 1.00 98.69 89 ALA A O 1
ATOM 685 N N . ALA A 1 90 ? -12.898 4.053 20.625 1.00 98.62 90 ALA A N 1
ATOM 686 C CA . ALA A 1 90 ? -14.287 4.404 20.923 1.00 98.62 90 ALA A CA 1
ATOM 687 C C . ALA A 1 90 ? -15.146 3.172 21.269 1.00 98.62 90 ALA A C 1
ATOM 689 O O . ALA A 1 90 ? -15.940 3.197 22.211 1.00 98.62 90 ALA A O 1
ATOM 690 N N . GLN A 1 91 ? -14.963 2.065 20.546 1.00 98.50 91 GLN A N 1
ATOM 691 C CA . GLN A 1 91 ? -15.638 0.801 20.845 1.00 98.50 91 GLN A CA 1
ATOM 692 C C . GLN A 1 91 ? -15.228 0.253 22.217 1.00 98.50 91 GLN A C 1
ATOM 694 O O . GLN A 1 91 ? -16.079 -0.235 22.962 1.00 98.50 91 GLN A O 1
ATOM 699 N N . GLN A 1 92 ? -13.948 0.362 22.580 1.00 98.69 92 GLN A N 1
ATOM 700 C CA . GLN A 1 92 ? -13.464 -0.065 23.891 1.00 98.69 92 GLN A CA 1
ATOM 701 C C . GLN A 1 92 ? -14.087 0.768 25.022 1.00 98.69 92 GLN A C 1
ATOM 703 O O . GLN A 1 92 ? -14.538 0.200 26.017 1.00 98.69 92 GLN A O 1
ATOM 708 N N . GLU A 1 93 ? -14.203 2.086 24.846 1.00 98.62 93 GLU A N 1
ATOM 709 C CA . GLU A 1 93 ? -14.901 2.960 25.798 1.00 98.62 93 GLU A CA 1
ATOM 710 C C . GLU A 1 93 ? -16.382 2.584 25.948 1.00 98.62 93 GLU A C 1
ATOM 712 O O . GLU A 1 93 ? -16.894 2.515 27.068 1.00 98.62 93 GLU A O 1
ATOM 717 N N . GLN A 1 94 ? -17.067 2.281 24.841 1.00 98.50 94 GLN A N 1
ATOM 718 C CA . GLN A 1 94 ? -18.460 1.834 24.870 1.00 98.50 94 GLN A CA 1
ATOM 719 C C . GLN A 1 94 ? -18.615 0.493 25.601 1.00 98.50 94 GLN A C 1
ATOM 721 O O . GLN A 1 94 ? -19.539 0.330 26.400 1.00 98.50 94 GLN A O 1
ATOM 726 N N . ILE A 1 95 ? -17.712 -0.461 25.358 1.00 98.69 95 ILE A N 1
ATOM 727 C CA . ILE A 1 95 ? -17.699 -1.753 26.055 1.00 98.69 95 ILE A CA 1
ATOM 728 C C . ILE A 1 95 ? -17.541 -1.542 27.561 1.00 98.69 95 ILE A C 1
ATOM 730 O O . ILE A 1 95 ? -18.256 -2.167 28.346 1.00 98.69 95 ILE A O 1
ATOM 734 N N . ASP A 1 96 ? -16.641 -0.656 27.977 1.00 98.62 96 ASP A N 1
ATOM 735 C CA . ASP A 1 96 ? -16.400 -0.399 29.395 1.00 98.62 96 ASP A CA 1
ATOM 736 C C . ASP A 1 96 ? -17.571 0.342 30.054 1.00 98.62 96 ASP A C 1
ATOM 738 O O . ASP A 1 96 ? -17.939 0.021 31.186 1.00 98.62 96 ASP A O 1
ATOM 742 N N . ALA A 1 97 ? -18.221 1.269 29.345 1.00 98.56 97 ALA A N 1
ATOM 743 C CA . ALA A 1 97 ? -19.446 1.914 29.812 1.00 98.56 97 ALA A CA 1
ATOM 744 C C . ALA A 1 97 ? -20.586 0.901 30.012 1.00 98.56 97 ALA A C 1
ATOM 746 O O . ALA A 1 97 ? -21.195 0.862 31.081 1.00 98.56 97 ALA A O 1
ATOM 747 N N . LEU A 1 98 ? -20.819 0.026 29.029 1.00 98.56 98 LEU A N 1
ATOM 748 C CA . LEU A 1 98 ? -21.843 -1.018 29.117 1.00 98.56 98 LEU A CA 1
ATOM 749 C C . LEU A 1 98 ? -21.545 -2.028 30.227 1.00 98.56 98 LEU A C 1
ATOM 751 O O . LEU A 1 98 ? -22.466 -2.521 30.874 1.00 98.56 98 LEU A O 1
ATOM 755 N N . ARG A 1 99 ? -20.273 -2.360 30.468 1.00 98.50 99 ARG A N 1
ATOM 756 C CA . ARG A 1 99 ? -19.886 -3.228 31.591 1.00 98.50 99 ARG A CA 1
ATOM 757 C C . ARG A 1 99 ? -20.253 -2.603 32.932 1.00 98.50 99 ARG A C 1
ATOM 759 O O . ARG A 1 99 ? -20.867 -3.288 33.743 1.00 98.50 99 ARG A O 1
ATOM 766 N N . ARG A 1 100 ? -19.965 -1.312 33.127 1.00 98.62 100 ARG A N 1
ATOM 767 C CA . ARG A 1 100 ? -20.349 -0.583 34.348 1.00 98.62 100 ARG A CA 1
ATOM 768 C C . ARG A 1 100 ? -21.862 -0.529 34.531 1.00 98.62 100 ARG A C 1
ATOM 770 O O . ARG A 1 100 ? -22.345 -0.792 35.625 1.00 98.62 100 ARG A O 1
ATOM 777 N N . GLU A 1 101 ? -22.611 -0.247 33.466 1.00 98.31 101 GLU A N 1
ATOM 778 C CA . GLU A 1 101 ? -24.077 -0.259 33.520 1.00 98.31 101 GLU A CA 1
ATOM 779 C C . GLU A 1 101 ? -24.607 -1.651 33.896 1.00 98.31 101 GLU A C 1
ATOM 781 O O . GLU A 1 101 ? -25.481 -1.777 34.748 1.00 98.31 101 GLU A O 1
ATOM 786 N N . ASN A 1 102 ? -24.041 -2.718 33.324 1.00 98.50 102 ASN A N 1
ATOM 787 C CA . ASN A 1 102 ? -24.409 -4.086 33.688 1.00 98.50 102 ASN A CA 1
ATOM 788 C C . ASN A 1 102 ? -24.100 -4.408 35.157 1.00 98.50 102 ASN A C 1
ATOM 790 O O . ASN A 1 102 ? -24.895 -5.087 35.803 1.00 98.50 102 ASN A O 1
ATOM 794 N N . GLU A 1 103 ? -22.961 -3.959 35.683 1.00 98.56 103 GLU A N 1
ATOM 795 C CA . GLU A 1 103 ? -22.606 -4.123 37.098 1.00 98.56 103 GLU A CA 1
ATOM 796 C C . GLU A 1 103 ? -23.591 -3.380 38.008 1.00 98.56 103 GLU A C 1
ATOM 798 O O . GLU A 1 103 ? -24.098 -3.958 38.969 1.00 98.56 103 GLU A O 1
ATOM 803 N N . GLU A 1 104 ? -23.934 -2.139 37.665 1.00 98.44 104 GLU A N 1
ATOM 804 C CA . GLU A 1 104 ? -24.905 -1.340 38.410 1.00 98.44 104 GLU A CA 1
ATOM 805 C C . GLU A 1 104 ? -26.304 -1.971 38.389 1.00 98.44 104 GLU A C 1
ATOM 807 O O . GLU A 1 104 ? -26.957 -2.084 39.427 1.00 98.44 104 GLU A O 1
ATOM 812 N N . LEU A 1 105 ? -26.769 -2.425 37.223 1.00 98.25 105 LEU A N 1
ATOM 813 C CA . LEU A 1 105 ? -28.066 -3.087 37.094 1.00 98.25 105 LEU A CA 1
ATOM 814 C C . LEU A 1 105 ? -28.123 -4.385 37.903 1.00 98.25 105 LEU A C 1
ATOM 816 O O . LEU A 1 105 ? -29.143 -4.653 38.535 1.00 98.25 105 LEU A O 1
ATOM 820 N N . ARG A 1 106 ? -27.039 -5.169 37.926 1.00 98.25 106 ARG A N 1
ATOM 821 C CA . ARG A 1 106 ? -26.951 -6.373 38.767 1.00 98.25 106 ARG A CA 1
ATOM 822 C C . ARG A 1 106 ? -27.047 -6.029 40.250 1.00 98.25 106 ARG A C 1
ATOM 824 O O . ARG A 1 106 ? -27.844 -6.650 40.941 1.00 98.25 106 ARG A O 1
ATOM 831 N N . ALA A 1 107 ? -26.333 -5.002 40.710 1.00 97.94 107 ALA A N 1
ATOM 832 C CA . ALA A 1 107 ? -26.416 -4.551 42.099 1.00 97.94 107 ALA A CA 1
ATOM 833 C C . ALA A 1 107 ? -27.837 -4.086 42.478 1.00 97.94 107 ALA A C 1
ATOM 835 O O . ALA A 1 107 ? -28.340 -4.431 43.545 1.00 97.94 107 ALA A O 1
ATOM 836 N N . ARG A 1 108 ? -28.527 -3.363 41.583 1.00 97.69 108 ARG A N 1
ATOM 837 C CA . ARG A 1 108 ? -29.931 -2.959 41.793 1.00 97.69 108 ARG A CA 1
ATOM 838 C C . ARG A 1 108 ? -30.881 -4.156 41.861 1.00 97.69 108 ARG A C 1
ATOM 840 O O . ARG A 1 108 ? -31.826 -4.133 42.643 1.00 97.69 108 ARG A O 1
ATOM 847 N N . ILE A 1 109 ? -30.657 -5.184 41.039 1.00 98.12 109 ILE A N 1
ATOM 848 C CA . ILE A 1 109 ? -31.444 -6.424 41.091 1.00 98.12 109 ILE A CA 1
ATOM 849 C C . ILE A 1 109 ? -31.246 -7.111 42.445 1.00 98.12 109 ILE A C 1
ATOM 851 O O . ILE A 1 109 ? -32.238 -7.441 43.086 1.00 98.12 109 ILE A O 1
ATOM 855 N N . GLU A 1 110 ? -30.002 -7.254 42.911 1.00 97.50 110 GLU A N 1
ATOM 856 C CA . GLU A 1 110 ? -29.697 -7.850 44.220 1.00 97.50 110 GLU A CA 1
ATOM 857 C C . GLU A 1 110 ? -30.362 -7.081 45.375 1.00 97.50 110 GLU A C 1
ATOM 859 O O . GLU A 1 110 ? -30.936 -7.685 46.283 1.00 97.50 110 GLU A O 1
ATOM 864 N N . GLU A 1 111 ? -30.348 -5.746 45.326 1.00 97.44 111 GLU A N 1
ATOM 865 C CA . GLU A 1 111 ? -31.023 -4.904 46.318 1.00 97.44 111 GLU A CA 1
ATOM 866 C C . GLU A 1 111 ? -32.545 -5.117 46.320 1.00 97.44 111 GLU A C 1
ATOM 868 O O . GLU A 1 111 ? -33.148 -5.301 47.380 1.00 97.44 111 GLU A O 1
ATOM 873 N N . ILE A 1 112 ? -33.175 -5.130 45.142 1.00 97.25 112 ILE A N 1
ATOM 874 C CA . ILE A 1 112 ? -34.620 -5.367 45.013 1.00 97.25 112 ILE A CA 1
ATOM 875 C C . ILE A 1 112 ? -34.982 -6.766 45.521 1.00 97.25 112 ILE A C 1
ATOM 877 O O . ILE A 1 112 ? -35.970 -6.924 46.242 1.00 97.25 112 ILE A O 1
ATOM 881 N N . GLU A 1 113 ? -34.192 -7.783 45.177 1.00 96.50 113 GLU A N 1
ATOM 882 C CA . GLU A 1 113 ? -34.391 -9.151 45.661 1.00 96.50 113 GLU A CA 1
ATOM 883 C C . GLU A 1 113 ? -34.315 -9.225 47.196 1.00 96.50 113 GLU A C 1
ATOM 885 O O . GLU A 1 113 ? -35.158 -9.875 47.822 1.00 96.50 113 GLU A O 1
ATOM 890 N N . ALA A 1 114 ? -33.380 -8.499 47.819 1.00 95.19 114 ALA A N 1
ATOM 891 C CA . ALA A 1 114 ? -33.274 -8.408 49.275 1.00 95.19 114 ALA A CA 1
ATOM 892 C C . ALA A 1 114 ? -34.491 -7.712 49.917 1.00 95.19 114 ALA A C 1
ATOM 894 O O . ALA A 1 114 ? -35.058 -8.229 50.884 1.00 95.19 114 ALA A O 1
ATOM 895 N N . GLN A 1 115 ? -34.946 -6.586 49.356 1.00 94.69 115 GLN A N 1
ATOM 896 C CA . GLN A 1 115 ? -36.136 -5.866 49.838 1.00 94.69 115 GLN A CA 1
ATOM 897 C C . GLN A 1 115 ? -37.407 -6.726 49.744 1.00 94.69 115 GLN A C 1
ATOM 899 O O . GLN A 1 115 ? -38.239 -6.734 50.655 1.00 94.69 115 GLN A O 1
ATOM 904 N N . LEU A 1 116 ? -37.560 -7.491 48.658 1.00 94.12 116 LEU A N 1
ATOM 905 C CA . LEU A 1 116 ? -38.684 -8.413 48.488 1.00 94.12 116 LEU A CA 1
ATOM 906 C C . LEU A 1 116 ? -38.666 -9.540 49.529 1.00 94.12 116 LEU A C 1
ATOM 908 O O . LEU A 1 116 ? -39.723 -9.899 50.057 1.00 94.12 116 LEU A O 1
ATOM 912 N N . ALA A 1 117 ? -37.487 -10.074 49.861 1.00 93.69 117 ALA A N 1
ATOM 913 C CA . ALA A 1 117 ? -37.345 -11.090 50.902 1.00 93.69 117 ALA A CA 1
ATOM 914 C C . ALA A 1 117 ? -37.764 -10.558 52.287 1.00 93.69 117 ALA A C 1
ATOM 916 O O . ALA A 1 117 ? -38.480 -11.242 53.026 1.00 93.69 117 ALA A O 1
ATOM 917 N N . GLU A 1 118 ? -37.388 -9.321 52.617 1.00 91.38 118 GLU A N 1
ATOM 918 C CA . GLU A 1 118 ? -37.762 -8.657 53.871 1.00 91.38 118 GLU A CA 1
ATOM 919 C C . GLU A 1 118 ? -39.279 -8.398 53.970 1.00 91.38 118 GLU A C 1
ATOM 921 O O . GLU A 1 118 ? -39.912 -8.716 54.986 1.00 91.38 118 GLU A O 1
ATOM 926 N N . LEU A 1 119 ? -39.905 -7.902 52.897 1.00 89.88 119 LEU A N 1
ATOM 927 C CA . LEU A 1 119 ? -41.360 -7.699 52.831 1.00 89.88 119 LEU A CA 1
ATOM 928 C C . LEU A 1 119 ? -42.140 -9.019 52.951 1.00 89.88 119 LEU A C 1
ATOM 930 O O . LEU A 1 119 ? -43.181 -9.077 53.620 1.00 89.88 119 LEU A O 1
ATOM 934 N N . GLY A 1 120 ? -41.627 -10.091 52.339 1.00 88.06 120 GLY A N 1
ATOM 935 C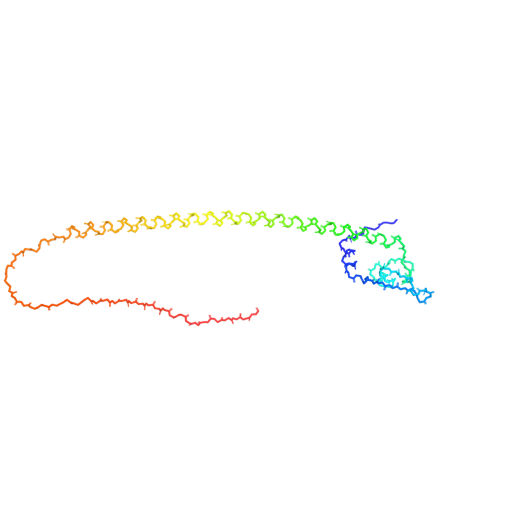 CA . GLY A 1 120 ? -42.175 -11.441 52.465 1.00 88.06 120 GLY A CA 1
ATOM 936 C C . GLY A 1 120 ? -42.135 -11.956 53.907 1.00 88.06 120 GLY A C 1
ATOM 937 O O . GLY A 1 120 ? -43.148 -12.440 54.419 1.00 88.06 120 GLY A O 1
ATOM 938 N N . ALA A 1 121 ? -41.005 -11.786 54.600 1.00 83.06 121 ALA A N 1
ATOM 939 C CA . ALA A 1 121 ? -40.859 -12.169 56.008 1.00 83.06 121 ALA A CA 1
ATOM 940 C C . ALA A 1 121 ? -41.796 -11.371 56.944 1.00 83.06 121 ALA A C 1
ATOM 942 O O . ALA A 1 121 ? -42.395 -11.929 57.872 1.00 83.06 121 ALA A O 1
ATOM 943 N N . SER A 1 122 ? -41.982 -10.080 56.654 1.00 78.12 122 SER A N 1
ATOM 944 C CA . SER A 1 122 ? -42.877 -9.168 57.382 1.00 78.12 122 SER A CA 1
ATOM 945 C C . SER A 1 122 ? -44.355 -9.564 57.234 1.00 78.12 122 SER A C 1
ATOM 947 O O . SER A 1 122 ? -45.102 -9.611 58.215 1.00 78.12 122 SER A O 1
ATOM 949 N N . SER A 1 123 ? -44.773 -9.925 56.016 1.00 69.75 123 SER A N 1
ATOM 950 C CA . SER A 1 123 ? -46.150 -10.347 55.703 1.00 69.75 123 SER A CA 1
ATOM 951 C C . SER A 1 123 ? -46.478 -11.740 56.261 1.00 69.75 123 SER A C 1
ATOM 953 O O . SER A 1 123 ? -47.606 -11.996 56.692 1.00 69.75 123 SER A O 1
ATOM 955 N N . GLY A 1 124 ? -45.482 -12.633 56.320 1.00 57.81 124 GLY A N 1
ATOM 956 C CA . GLY A 1 124 ? -45.602 -13.951 56.949 1.00 57.81 124 GLY A CA 1
ATOM 957 C C . GLY A 1 124 ? -45.785 -13.888 58.470 1.00 57.81 124 GLY A C 1
ATOM 958 O O . GLY A 1 124 ? -46.562 -14.666 59.022 1.00 57.81 124 GLY A O 1
ATOM 959 N N . SER A 1 125 ? -45.160 -12.918 59.151 1.00 54.12 125 SER A N 1
ATOM 960 C CA . SER A 1 125 ? -45.316 -12.739 60.606 1.00 54.12 125 SER A CA 1
ATOM 961 C C . SER A 1 125 ? -46.701 -12.213 61.008 1.00 54.12 125 SER A C 1
ATOM 963 O O . SER A 1 125 ? -47.240 -12.628 62.038 1.00 54.12 125 SER A O 1
ATOM 965 N N . ALA A 1 126 ? -47.326 -11.363 60.182 1.00 49.78 126 ALA A N 1
ATOM 966 C CA . ALA A 1 126 ? -48.669 -10.825 60.436 1.00 49.78 126 ALA A CA 1
ATOM 967 C C . ALA A 1 126 ? -49.799 -11.866 60.278 1.00 49.78 126 ALA A C 1
ATOM 969 O O . ALA A 1 126 ? -50.896 -11.667 60.797 1.00 49.78 126 ALA A O 1
ATOM 970 N N . SER A 1 127 ? -49.528 -13.001 59.623 1.00 46.28 127 SER A N 1
ATOM 971 C CA . SER A 1 127 ? -50.490 -14.101 59.451 1.00 46.28 127 SER A CA 1
ATOM 972 C C . SER A 1 127 ? -50.441 -15.145 60.574 1.00 46.28 127 SER A C 1
ATOM 974 O O . SER A 1 127 ? -51.067 -16.199 60.461 1.00 46.28 127 SER A O 1
ATOM 976 N N . THR A 1 128 ? -49.768 -14.855 61.695 1.00 46.66 128 THR A N 1
ATOM 977 C CA . THR A 1 128 ? -49.827 -15.697 62.902 1.00 46.66 128 THR A CA 1
ATOM 978 C C . THR A 1 128 ? -51.162 -15.488 63.629 1.00 46.66 128 THR A C 1
ATOM 980 O O . THR A 1 128 ? -51.231 -14.986 64.750 1.00 46.66 128 THR A O 1
ATOM 983 N N . VAL A 1 129 ? -52.265 -15.861 62.976 1.00 48.12 129 VAL A N 1
ATOM 984 C CA . VAL A 1 129 ? -53.541 -16.108 63.649 1.00 48.12 129 VAL A CA 1
ATOM 985 C C . VAL A 1 129 ? -53.291 -17.243 64.642 1.00 48.12 129 VAL A C 1
ATOM 987 O O . VAL A 1 129 ? -52.957 -18.361 64.254 1.00 48.12 129 VAL A O 1
ATOM 990 N N . ARG A 1 130 ? -53.400 -16.926 65.938 1.00 41.22 130 ARG A N 1
ATOM 991 C CA . ARG A 1 130 ? -53.327 -17.876 67.059 1.00 41.22 130 ARG A CA 1
ATOM 992 C C . ARG A 1 130 ? -54.143 -19.139 66.743 1.00 41.22 130 ARG A C 1
ATOM 994 O O . ARG A 1 130 ? -55.360 -19.010 66.592 1.00 41.22 130 ARG A O 1
ATOM 1001 N N . PRO A 1 131 ? -53.564 -20.353 66.766 1.00 45.19 131 PRO A N 1
ATOM 1002 C CA . PRO A 1 131 ? -54.377 -21.530 67.001 1.00 45.19 131 PRO A CA 1
ATOM 1003 C C . PRO A 1 131 ? -5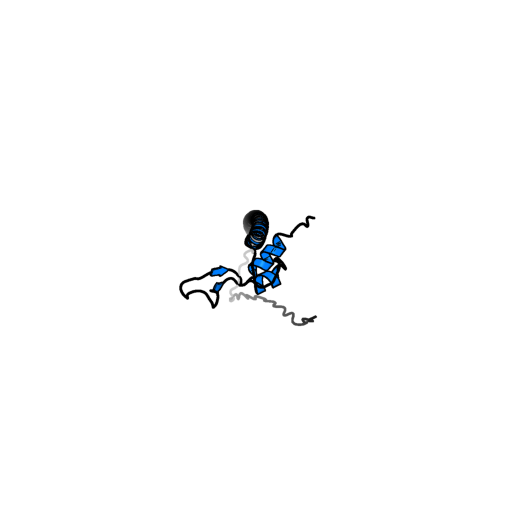4.835 -21.440 68.459 1.00 45.19 131 PRO A C 1
ATOM 1005 O O . PRO A 1 131 ? -54.031 -21.506 69.390 1.00 45.19 131 PRO A O 1
ATOM 1008 N N . THR A 1 132 ? -56.128 -21.203 68.673 1.00 47.19 132 THR A N 1
ATOM 1009 C CA . THR A 1 132 ? -56.752 -21.425 69.975 1.00 47.19 132 THR A CA 1
ATOM 1010 C C . THR A 1 132 ? -56.481 -22.868 70.368 1.00 47.19 132 THR A C 1
ATOM 1012 O O . THR A 1 132 ? -56.967 -23.799 69.727 1.00 47.19 132 THR A O 1
ATOM 1015 N N . GLN A 1 133 ? -55.652 -23.024 71.396 1.00 44.62 133 GLN A N 1
ATOM 1016 C CA . GLN A 1 133 ? -55.394 -24.276 72.080 1.00 44.62 133 GLN A CA 1
ATOM 1017 C C . GLN A 1 133 ? -56.749 -24.849 72.511 1.00 44.62 133 GLN A C 1
ATOM 1019 O O . GLN A 1 133 ? -57.417 -24.304 73.386 1.00 44.62 133 GLN A O 1
ATOM 1024 N N . SER A 1 134 ? -57.179 -25.905 71.830 1.00 38.41 134 SER A N 1
ATOM 1025 C CA . SER A 1 134 ? -58.204 -26.809 72.329 1.00 38.41 134 SER A CA 1
ATOM 1026 C C . SER A 1 134 ? -57.539 -28.167 72.432 1.00 38.41 134 SER A C 1
ATOM 1028 O O . SER A 1 134 ? -57.014 -28.704 71.457 1.00 38.41 134 SER A O 1
ATOM 1030 N N . ASP A 1 135 ? -57.453 -28.631 73.670 1.00 42.69 135 ASP A N 1
ATOM 1031 C CA . ASP A 1 135 ? -56.984 -29.956 74.009 1.00 42.69 135 ASP A CA 1
ATOM 1032 C C . ASP A 1 135 ? -57.822 -31.041 73.313 1.00 42.69 135 ASP A C 1
ATOM 1034 O O . ASP A 1 135 ? -59.016 -30.867 73.064 1.00 42.69 135 ASP A O 1
ATOM 1038 N N . LEU A 1 136 ? -57.175 -32.206 73.179 1.00 40.94 136 LEU A N 1
ATOM 1039 C CA . LEU A 1 136 ? -57.725 -33.561 73.009 1.00 40.94 136 LEU A CA 1
ATOM 1040 C C . LEU A 1 136 ? -57.858 -34.091 71.564 1.00 40.94 136 LEU A C 1
ATOM 1042 O O . LEU A 1 136 ? -58.902 -33.970 70.932 1.00 40.94 136 LEU A O 1
ATOM 1046 N N . LEU A 1 137 ? -56.842 -34.836 71.095 1.00 42.06 137 LEU A N 1
ATOM 1047 C CA . LEU A 1 137 ? -56.810 -36.322 71.085 1.00 42.06 137 LEU A CA 1
ATOM 1048 C C . LEU A 1 137 ? -55.571 -36.861 70.315 1.00 42.06 137 LEU A C 1
ATOM 1050 O O . LEU A 1 137 ? -55.059 -36.180 69.428 1.00 42.06 137 LEU A O 1
ATOM 1054 N N . PRO A 1 138 ? -55.062 -38.074 70.630 1.00 46.84 138 PRO A N 1
ATOM 1055 C CA . PRO A 1 138 ? -53.860 -38.629 70.015 1.00 46.84 138 PRO A CA 1
ATOM 1056 C C . PRO A 1 138 ? -54.194 -39.409 68.737 1.00 46.84 138 PRO A C 1
ATOM 1058 O O . PRO A 1 138 ? -55.033 -40.308 68.742 1.00 46.84 138 PRO A O 1
ATOM 1061 N N . GLY A 1 139 ? -53.484 -39.123 67.649 1.00 45.53 139 GLY A N 1
ATOM 1062 C CA . GLY A 1 139 ? -53.556 -39.925 66.434 1.00 45.53 139 GLY A CA 1
ATOM 1063 C C . GLY A 1 139 ? -52.591 -39.424 65.370 1.00 45.53 139 GLY A C 1
ATOM 1064 O O . GLY A 1 139 ? -52.852 -38.399 64.760 1.00 45.53 139 GLY A O 1
ATOM 1065 N N . PHE A 1 140 ? -51.467 -40.135 65.217 1.00 44.12 140 PHE A N 1
ATOM 1066 C CA . PHE A 1 140 ? -50.694 -40.361 63.984 1.00 44.12 140 PHE A CA 1
ATOM 1067 C C . PHE A 1 140 ? -50.940 -39.357 62.832 1.00 44.12 140 PHE A C 1
ATOM 1069 O O . PHE A 1 140 ? -52.011 -39.327 62.249 1.00 44.12 140 PHE A O 1
ATOM 1076 N N . GLY A 1 141 ? -49.992 -38.532 62.395 1.00 42.91 141 GLY A N 1
ATOM 1077 C CA . GLY A 1 141 ? -48.615 -38.887 62.087 1.00 42.91 141 GLY A CA 1
ATOM 1078 C C . GLY A 1 141 ? -48.388 -38.770 60.575 1.00 42.91 141 GLY A C 1
ATOM 1079 O O . GLY A 1 141 ? -49.056 -39.426 59.786 1.00 42.91 141 GLY A O 1
ATOM 1080 N N . THR A 1 142 ? -47.365 -37.994 60.222 1.00 44.59 142 THR A N 1
ATOM 1081 C CA . THR A 1 142 ? -46.650 -37.908 58.936 1.00 44.59 142 THR A CA 1
ATOM 1082 C C . THR A 1 142 ? -47.107 -36.910 57.867 1.00 44.59 142 THR A C 1
ATOM 1084 O O . THR A 1 142 ? -48.268 -36.718 57.531 1.00 44.59 142 THR A O 1
ATOM 1087 N N . LEU A 1 143 ? -46.056 -36.269 57.373 1.00 45.09 143 LEU A N 1
ATOM 1088 C CA . LEU A 1 143 ? -45.890 -35.108 56.528 1.00 45.09 143 LEU A CA 1
ATOM 1089 C C . LEU A 1 143 ? -45.131 -35.651 55.312 1.00 45.09 143 LEU A C 1
ATOM 1091 O O . LEU A 1 143 ? -44.128 -36.336 55.511 1.00 45.09 143 LEU A O 1
ATOM 1095 N N . LEU A 1 144 ? -45.566 -35.373 54.082 1.00 40.72 144 LEU A N 1
ATOM 1096 C CA . LEU A 1 144 ? -44.706 -35.541 52.908 1.00 40.72 144 LEU A CA 1
ATOM 1097 C C . LEU A 1 144 ? -44.811 -34.332 51.980 1.00 40.72 144 LEU A C 1
ATOM 1099 O O . LEU A 1 144 ? -45.858 -34.008 51.427 1.00 40.72 144 LEU A O 1
ATOM 1103 N N . ILE A 1 145 ? -43.655 -33.689 51.859 1.00 47.06 145 ILE A N 1
ATOM 1104 C CA . ILE A 1 145 ? -43.282 -32.621 50.942 1.00 47.06 145 ILE A CA 1
ATOM 1105 C C . ILE A 1 145 ? -43.267 -33.197 49.521 1.00 47.06 145 ILE A C 1
ATOM 1107 O O . ILE A 1 145 ? -42.538 -34.148 49.246 1.00 47.06 145 ILE A O 1
ATOM 1111 N N . GLY A 1 146 ? -44.051 -32.608 48.618 1.00 38.03 146 GLY A N 1
ATOM 1112 C CA . GLY A 1 146 ? -44.013 -32.892 47.185 1.00 38.03 146 GLY A CA 1
ATOM 1113 C C . GLY A 1 146 ? -43.314 -31.768 46.426 1.00 38.03 146 GLY A C 1
ATOM 1114 O O . GLY A 1 146 ? -43.948 -30.791 46.042 1.00 38.03 146 GLY A O 1
ATOM 1115 N N . LEU A 1 147 ? -42.006 -31.920 46.215 1.00 47.97 147 LEU A N 1
ATOM 1116 C CA . LEU A 1 147 ? -41.221 -31.190 45.217 1.00 47.97 147 LEU A CA 1
ATOM 1117 C C . LEU A 1 147 ? -41.686 -31.615 43.815 1.00 47.97 147 LEU A C 1
ATOM 1119 O O . LEU A 1 147 ? -41.662 -32.801 43.494 1.00 47.97 147 LEU A O 1
ATOM 1123 N N . GLY A 1 148 ? -42.080 -30.657 42.976 1.00 39.00 148 GLY A N 1
ATOM 1124 C CA . GLY A 1 148 ? -42.496 -30.908 41.596 1.00 39.00 148 GLY A CA 1
ATOM 1125 C C . GLY A 1 148 ? -42.086 -29.771 40.669 1.00 39.00 148 GLY A C 1
ATOM 1126 O O . GLY A 1 148 ? -42.895 -28.911 40.339 1.00 39.00 148 GLY A O 1
ATOM 1127 N N . LEU A 1 149 ? -40.816 -29.774 40.259 1.00 45.00 149 LEU A N 1
ATOM 1128 C CA . LEU A 1 149 ? -40.307 -28.999 39.128 1.00 45.00 149 LEU A CA 1
ATOM 1129 C C . LEU A 1 149 ? -41.079 -29.387 37.858 1.00 45.00 149 LEU A C 1
ATOM 1131 O O . LEU A 1 149 ? -40.969 -30.519 37.391 1.00 45.00 149 LEU A O 1
ATOM 1135 N N . VAL A 1 150 ? -41.817 -28.446 37.269 1.00 41.06 150 VAL A N 1
ATOM 1136 C CA . VAL A 1 150 ? -42.345 -28.591 35.908 1.00 41.06 150 VAL A CA 1
ATOM 1137 C C . VAL A 1 150 ? -41.436 -27.813 34.963 1.00 41.06 150 VAL A C 1
ATOM 1139 O O . VAL A 1 150 ? -41.521 -26.596 34.820 1.00 41.06 150 VAL A O 1
ATOM 1142 N N . TRP A 1 151 ? -40.528 -28.556 34.337 1.00 43.88 151 TRP A N 1
ATOM 1143 C CA . TRP A 1 151 ? -39.685 -28.117 33.232 1.00 43.88 151 TRP A CA 1
ATOM 1144 C C . TRP A 1 151 ? -40.494 -28.249 31.935 1.00 43.88 151 TRP A C 1
ATOM 1146 O O . TRP A 1 151 ? -40.724 -29.359 31.454 1.00 43.88 151 TRP A O 1
ATOM 1156 N N . VAL A 1 152 ? -40.973 -27.135 31.372 1.00 49.25 152 VAL A N 1
ATOM 1157 C CA . VAL A 1 152 ? -41.596 -27.128 30.038 1.00 49.25 152 VAL A CA 1
ATOM 1158 C C . VAL A 1 152 ? -40.555 -26.707 29.013 1.00 49.25 152 VAL A C 1
ATOM 1160 O O . VAL A 1 152 ? -40.240 -25.533 28.843 1.00 49.25 152 VAL A O 1
ATOM 1163 N N . TRP A 1 153 ? -40.045 -27.704 28.298 1.00 46.78 153 TRP A N 1
ATOM 1164 C CA . TRP A 1 153 ? -39.299 -27.536 27.062 1.00 46.78 153 TRP A CA 1
ATOM 1165 C C . TRP A 1 153 ? -40.266 -27.611 25.887 1.00 46.78 153 TRP A C 1
ATOM 1167 O O . TRP A 1 153 ? -40.839 -28.663 25.599 1.00 46.78 153 TRP A O 1
ATOM 1177 N N . ARG A 1 154 ? -40.464 -26.486 25.195 1.00 55.25 154 ARG A N 1
ATOM 1178 C CA . ARG A 1 154 ? -41.228 -26.444 23.947 1.00 55.25 154 ARG A CA 1
ATOM 1179 C C . ARG A 1 154 ? -40.269 -26.534 22.764 1.00 55.25 154 ARG A C 1
ATOM 1181 O O . ARG A 1 154 ? -39.657 -25.554 22.352 1.00 55.25 154 ARG A O 1
ATOM 1188 N N . ARG A 1 155 ? -40.189 -27.742 22.210 1.00 48.00 155 ARG A N 1
ATOM 1189 C CA . ARG A 1 155 ? -39.605 -28.069 20.906 1.00 48.00 155 ARG A CA 1
ATOM 1190 C C . ARG A 1 155 ? -40.391 -27.341 19.804 1.00 48.00 155 ARG A C 1
ATOM 1192 O O . ARG A 1 155 ? -41.578 -27.600 19.621 1.00 48.00 155 ARG A O 1
ATOM 1199 N N . GLY A 1 156 ? -39.732 -26.445 19.075 1.00 46.12 156 GLY A N 1
ATOM 1200 C CA . GLY A 1 156 ? -40.209 -25.879 17.814 1.00 46.12 156 GLY A CA 1
ATOM 1201 C C . GLY A 1 156 ? -39.275 -26.312 16.691 1.00 46.12 156 GLY A C 1
ATOM 1202 O O . GLY A 1 156 ? -38.248 -25.685 16.463 1.00 46.12 156 GLY A O 1
ATOM 1203 N N . SER A 1 157 ? -39.603 -27.420 16.033 1.00 46.41 157 SER A N 1
ATOM 1204 C CA . SER A 1 157 ? -38.947 -27.886 14.814 1.00 46.41 157 SER A CA 1
ATOM 1205 C C . SER A 1 157 ? -39.760 -27.466 13.593 1.00 46.41 157 SER A C 1
ATOM 1207 O O . SER A 1 157 ? -40.931 -27.830 13.507 1.00 46.41 157 SER A O 1
ATOM 1209 N N . GLY A 1 158 ? -39.101 -26.831 12.621 1.00 38.94 158 GLY A N 1
ATOM 1210 C CA . GLY A 1 158 ? -39.379 -27.069 11.203 1.00 38.94 158 GLY A CA 1
ATOM 1211 C C . GLY A 1 158 ? -39.747 -25.850 10.360 1.00 38.94 158 GLY A C 1
ATOM 1212 O O . GLY A 1 158 ? -40.881 -25.405 10.430 1.00 38.94 158 GLY A O 1
ATOM 1213 N N . SER A 1 159 ? -38.777 -25.427 9.529 1.00 50.47 159 SER A N 1
ATOM 1214 C CA . SER A 1 159 ? -38.844 -24.918 8.134 1.00 50.47 159 SER A CA 1
ATOM 1215 C C . SER A 1 159 ? -37.894 -23.719 7.989 1.00 50.47 159 SER A C 1
ATOM 1217 O O . SER A 1 159 ? -38.136 -22.702 8.621 1.00 50.47 159 SER A O 1
ATOM 1219 N N . GLY A 1 160 ? -36.785 -23.687 7.250 1.00 40.59 160 GLY A N 1
ATOM 1220 C CA . GLY A 1 160 ? -36.188 -24.487 6.176 1.00 40.59 160 GLY A CA 1
ATOM 1221 C C . GLY A 1 160 ? -35.397 -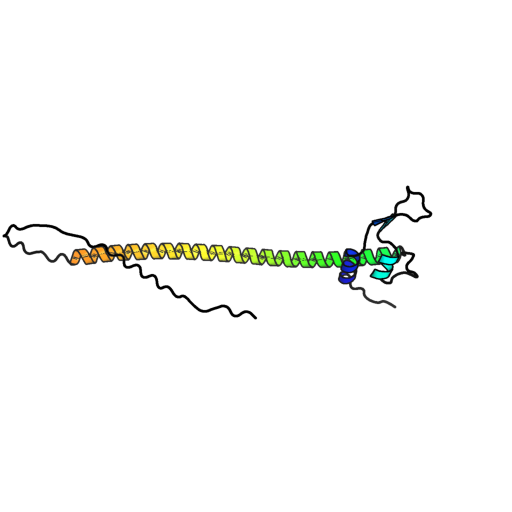23.473 5.314 1.00 40.59 160 GLY A C 1
ATOM 1222 O O . GLY A 1 160 ? -35.966 -22.429 5.006 1.00 40.59 160 GLY A O 1
ATOM 1223 N N . PRO A 1 161 ? -34.109 -23.669 4.966 1.00 54.72 161 PRO A N 1
ATOM 1224 C CA . PRO A 1 161 ? -33.359 -22.657 4.218 1.00 54.72 161 PRO A CA 1
ATOM 1225 C C . PRO A 1 161 ? -33.551 -22.813 2.702 1.00 54.72 161 PRO A C 1
ATOM 1227 O O . PRO A 1 161 ? -33.156 -23.821 2.116 1.00 54.72 161 PRO A O 1
ATOM 1230 N N . SER A 1 162 ? -34.106 -21.791 2.048 1.00 56.28 162 SER A N 1
ATOM 1231 C CA . SER A 1 162 ? -34.039 -21.634 0.592 1.00 56.28 162 SER A CA 1
ATOM 1232 C C . SER A 1 162 ? -32.769 -20.876 0.210 1.00 56.28 162 SER A C 1
ATOM 1234 O O . SER A 1 162 ? -32.626 -19.695 0.518 1.00 56.28 162 SER A O 1
ATOM 1236 N N . ARG A 1 163 ? -31.862 -21.568 -0.484 1.00 56.16 163 ARG A N 1
ATOM 1237 C CA . ARG A 1 163 ? -30.768 -20.974 -1.259 1.00 56.16 163 ARG A CA 1
ATOM 1238 C C . ARG A 1 163 ? -31.332 -20.220 -2.467 1.00 56.16 163 ARG A C 1
ATOM 1240 O O . ARG A 1 163 ? -32.127 -20.808 -3.200 1.00 56.16 163 ARG A O 1
ATOM 1247 N N . ARG A 1 164 ? -30.835 -19.012 -2.720 1.00 58.56 164 ARG A N 1
ATOM 1248 C CA . ARG A 1 164 ? -30.429 -18.520 -4.044 1.00 58.56 164 ARG A CA 1
ATOM 1249 C C . ARG A 1 164 ? -29.255 -17.576 -3.860 1.00 58.56 164 ARG A C 1
ATOM 1251 O O . ARG A 1 164 ? -29.280 -16.842 -2.852 1.00 58.56 164 ARG A O 1
#

pLDDT: mean 83.85, std 22.07, range [38.03, 98.81]

Radius of gyration: 42.36 Å; chains: 1; bounding box: 90×58×104 Å

Sequence (164 aa):
NFEPVDPQAVLEQVAQLPITTWNYRAEDDSVRHLGPVAQDFYAAFGLGADDTHIAPLDASGVALAAVQGLYQRVQALEAENRALREENAAQQEQIDALRRENEELRARIEEIEAQLAELGASSGSASTVRPTQSDLLPGFGTLLIGLGLVWVWRRGSGSGPSRR

Secondary structure (DSSP, 8-state):
------HHHHHHHHHHS--EEE--TTS-TT--EEE--HHHHHHHH--SSSSS---HHHHHHHHHHHHHHHHHHHHHHHHHHHHHHHHHHHHHHHHHHHHHHHHHHHHHHHHHHHHHHHHHHHHHHHT-------------------------------------

Foldseek 3Di:
DDDDDQLQLLLVLQVVADWDWDDDPPDDPPDIDTGGAQQSVCVSPVDDPDSRDDDPVNVVVSVVSSVVSVVVVVVVVVVVVVVVVVVVVVVVVVVVVVVVVVVVVVVVVVVVVVVVVVVVVVVVVVPPPDPPDDDDDDDDDDDDDDDDDDDDDDDDDDDDDDDD